Protein AF-A0A2V9JWG5-F1 (afdb_monomer_lite)

pLDDT: mean 76.78, std 10.22, range [45.59, 89.62]

Sequence (150 aa):
MLGDRVVLRVSYHISEPRFTSDLRERFDADADGALSAAERAALQDYVRMLALEDLRLLLDGNEQRPEVELEATGGLERALPSAYPLDFAWKLEFRLPPSGAGTRVLELEDREARWNSPFRCRVVIGSAGEARFFDFPAGRGSFRIRLPHG

Structure (mmCIF, N/CA/C/O backbone):
data_AF-A0A2V9JWG5-F1
#
_entry.id   AF-A0A2V9JWG5-F1
#
loop_
_atom_site.group_PDB
_atom_site.id
_atom_site.type_symbol
_atom_site.label_atom_id
_atom_site.label_alt_id
_atom_site.label_comp_id
_atom_site.label_asym_id
_atom_site.label_entity_id
_atom_site.label_seq_id
_atom_site.pdbx_PDB_ins_code
_atom_site.Cartn_x
_atom_site.Cartn_y
_atom_site.Cartn_z
_atom_site.occupancy
_atom_site.B_iso_or_equiv
_atom_site.auth_seq_id
_atom_site.auth_comp_id
_atom_site.auth_asym_id
_atom_site.auth_atom_id
_atom_site.pdbx_PDB_model_num
ATOM 1 N N . MET A 1 1 ? -21.805 -7.143 14.099 1.00 45.59 1 MET A N 1
ATOM 2 C CA . MET A 1 1 ? -20.558 -7.392 14.847 1.00 45.59 1 MET A CA 1
ATOM 3 C C . MET A 1 1 ? -19.442 -6.717 14.080 1.00 45.59 1 MET A C 1
ATOM 5 O O . MET A 1 1 ? -19.260 -7.060 12.916 1.00 45.59 1 MET A O 1
ATOM 9 N N . LEU A 1 2 ? -18.770 -5.714 14.655 1.00 52.97 2 LEU A N 1
ATOM 10 C CA . LEU A 1 2 ? -17.501 -5.279 14.073 1.00 52.97 2 LEU A CA 1
ATOM 11 C C . LEU A 1 2 ? -16.567 -6.489 14.096 1.00 52.97 2 LEU A C 1
ATOM 13 O O . LEU A 1 2 ? -16.467 -7.156 15.124 1.00 52.97 2 LEU A O 1
ATOM 17 N N . GLY A 1 3 ? -15.949 -6.803 12.959 1.00 62.34 3 GLY A N 1
ATOM 18 C CA . GLY A 1 3 ? -14.918 -7.835 12.931 1.00 62.34 3 GLY A CA 1
ATOM 19 C C . GLY A 1 3 ? -13.820 -7.468 13.925 1.00 62.34 3 GLY A C 1
ATOM 20 O O . GLY A 1 3 ? -13.483 -6.294 14.073 1.00 62.34 3 GLY A O 1
ATOM 21 N N . ASP A 1 4 ? -13.247 -8.464 14.586 1.00 79.38 4 ASP A N 1
ATOM 22 C CA . ASP A 1 4 ? -12.122 -8.354 15.521 1.00 79.38 4 ASP A CA 1
ATOM 23 C C . ASP A 1 4 ? -10.811 -7.933 14.831 1.00 79.38 4 ASP A C 1
ATOM 25 O O . ASP A 1 4 ? -9.725 -8.149 15.362 1.00 79.38 4 ASP A O 1
ATOM 29 N N . ARG A 1 5 ? -10.892 -7.356 13.626 1.00 82.00 5 ARG A N 1
ATOM 30 C CA . ARG A 1 5 ? -9.769 -7.032 12.751 1.00 82.00 5 ARG A CA 1
ATOM 31 C C . ARG A 1 5 ? -9.997 -5.728 12.007 1.00 82.00 5 ARG A C 1
ATOM 33 O O . ARG A 1 5 ? -11.120 -5.388 11.623 1.00 82.00 5 ARG A O 1
ATOM 40 N N . VAL A 1 6 ? -8.899 -5.040 11.738 1.00 84.12 6 VAL A N 1
ATOM 41 C CA . VAL A 1 6 ? -8.841 -3.918 10.801 1.00 84.12 6 VAL A CA 1
ATOM 42 C C . VAL A 1 6 ? -8.056 -4.366 9.581 1.00 84.12 6 VAL A C 1
ATOM 44 O O . VAL A 1 6 ? -7.009 -4.996 9.720 1.00 84.12 6 VAL A O 1
ATOM 47 N N . VAL A 1 7 ? -8.557 -4.014 8.397 1.00 87.00 7 VAL A N 1
ATOM 48 C CA . VAL A 1 7 ? -7.881 -4.251 7.123 1.00 87.00 7 VAL A CA 1
ATOM 49 C C . VAL A 1 7 ? -7.674 -2.911 6.425 1.00 87.00 7 VAL A C 1
ATOM 51 O O . VAL A 1 7 ? -8.629 -2.242 6.023 1.00 87.00 7 VAL A O 1
ATOM 54 N N . LEU A 1 8 ? -6.420 -2.513 6.253 1.00 85.31 8 LEU A N 1
ATOM 55 C CA . LEU A 1 8 ? -6.047 -1.372 5.428 1.00 85.31 8 LEU A CA 1
ATOM 56 C C . LEU A 1 8 ? -5.552 -1.885 4.082 1.00 85.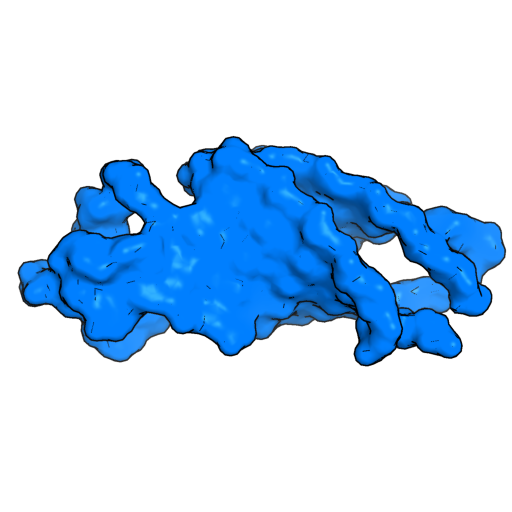31 8 LEU A C 1
ATOM 58 O O . LEU A 1 8 ? -4.792 -2.844 4.016 1.00 85.31 8 LEU A O 1
ATOM 62 N N . ARG A 1 9 ? -5.981 -1.234 3.007 1.00 87.19 9 ARG A N 1
ATOM 63 C CA . ARG A 1 9 ? -5.441 -1.427 1.666 1.00 87.19 9 ARG A CA 1
ATOM 64 C C . ARG A 1 9 ? -4.742 -0.155 1.247 1.00 87.19 9 ARG A C 1
ATOM 66 O O . ARG A 1 9 ? -5.394 0.875 1.089 1.00 87.19 9 ARG A O 1
ATOM 73 N N . VAL A 1 10 ? -3.431 -0.218 1.098 1.00 82.94 10 VAL A N 1
ATOM 74 C CA . VAL A 1 10 ? -2.611 0.923 0.704 1.00 82.94 10 VAL A CA 1
ATOM 75 C C . VAL A 1 10 ? -2.198 0.733 -0.744 1.00 82.94 10 VAL A C 1
ATOM 77 O O . VAL A 1 10 ? -1.562 -0.260 -1.086 1.00 82.94 10 VAL A O 1
ATOM 80 N N . SER A 1 11 ? -2.583 1.676 -1.595 1.00 83.00 11 SER A N 1
ATOM 81 C CA . SER A 1 11 ? -2.236 1.692 -3.010 1.00 83.00 11 SER A CA 1
ATOM 82 C C . SER A 1 11 ? -1.256 2.824 -3.282 1.00 83.00 11 SER A C 1
ATOM 84 O O . SER A 1 11 ? -1.580 3.994 -3.064 1.00 83.00 11 SER A O 1
ATOM 86 N N . TYR A 1 12 ? -0.075 2.474 -3.774 1.00 77.94 12 TYR A N 1
ATOM 87 C CA . TYR A 1 12 ? 0.940 3.409 -4.242 1.00 77.94 12 TYR A CA 1
ATOM 88 C C . TYR A 1 12 ? 0.882 3.503 -5.757 1.00 77.94 12 TYR A C 1
ATOM 90 O O . TYR A 1 12 ? 0.825 2.477 -6.432 1.00 77.94 12 TYR A O 1
ATOM 98 N N . HIS A 1 13 ? 0.935 4.732 -6.263 1.00 78.56 13 HIS A N 1
ATOM 99 C CA . HIS A 1 13 ? 1.023 5.022 -7.686 1.00 78.56 13 HIS A CA 1
ATOM 100 C C . HIS A 1 13 ? 2.314 5.801 -7.941 1.00 78.56 13 HIS A C 1
ATOM 102 O O . HIS A 1 13 ? 2.425 6.987 -7.613 1.00 78.56 13 HIS A O 1
ATOM 108 N N . ILE A 1 14 ? 3.303 5.133 -8.527 1.00 74.38 14 ILE A N 1
ATOM 109 C CA . ILE A 1 14 ? 4.632 5.696 -8.772 1.00 74.38 14 ILE A CA 1
ATOM 110 C C . ILE A 1 14 ? 4.693 6.206 -10.214 1.00 74.38 14 ILE A C 1
ATOM 112 O O . ILE A 1 14 ? 4.601 5.420 -11.157 1.00 74.38 14 ILE A O 1
ATOM 116 N N . SER A 1 15 ? 4.873 7.515 -10.393 1.00 71.56 15 SER A N 1
ATOM 117 C CA . SER A 1 15 ? 4.991 8.175 -11.704 1.00 71.56 15 SER A CA 1
ATOM 118 C C . SER A 1 15 ? 6.359 8.842 -11.917 1.00 71.56 15 SER A C 1
ATOM 120 O O . SER A 1 15 ? 7.088 9.116 -10.965 1.00 71.56 15 SER A O 1
ATOM 122 N N . GLU A 1 16 ? 6.693 9.154 -13.172 1.00 65.56 16 GLU A N 1
ATOM 123 C CA . GLU A 1 16 ? 7.905 9.895 -13.566 1.00 65.56 16 GLU A CA 1
ATOM 124 C C . GLU A 1 16 ? 7.966 11.360 -13.062 1.00 65.56 16 GLU A C 1
ATOM 126 O O . GLU A 1 16 ? 6.913 11.936 -12.763 1.00 65.56 16 GLU A O 1
ATOM 131 N N . PRO A 1 17 ? 9.173 11.991 -12.976 1.00 51.78 17 PRO A N 1
ATOM 132 C CA . PRO A 1 17 ? 10.470 11.539 -13.519 1.00 51.78 17 PRO A CA 1
ATOM 133 C C . PRO A 1 17 ? 11.516 11.121 -12.473 1.00 51.78 17 PRO A C 1
ATOM 135 O O . PRO A 1 17 ? 12.672 10.906 -12.810 1.00 51.78 17 PRO A O 1
ATOM 138 N N . ARG A 1 18 ? 11.173 11.031 -11.186 1.00 53.78 18 ARG A N 1
ATOM 139 C CA . ARG A 1 18 ? 12.205 10.874 -10.138 1.00 53.78 18 ARG A CA 1
ATOM 140 C C . ARG A 1 18 ? 12.769 9.461 -9.991 1.00 53.78 18 ARG A C 1
ATOM 142 O O . ARG A 1 18 ? 13.722 9.283 -9.246 1.00 53.78 18 ARG A O 1
ATOM 149 N N . PHE A 1 19 ? 12.184 8.484 -10.678 1.00 55.50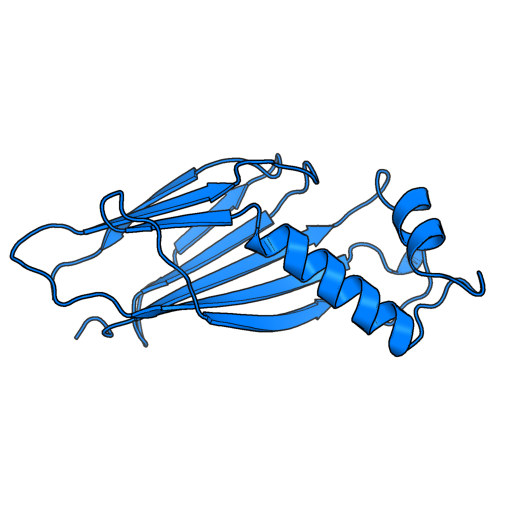 19 PHE A N 1
ATOM 150 C CA . PHE A 1 19 ? 12.552 7.077 -10.549 1.00 55.50 19 PHE A CA 1
ATOM 151 C C . PHE A 1 19 ? 13.129 6.471 -11.828 1.00 55.50 19 PHE A C 1
ATOM 153 O O . PHE A 1 19 ? 13.655 5.377 -11.752 1.00 55.50 19 PHE A O 1
ATOM 160 N N . THR A 1 20 ? 13.068 7.109 -12.996 1.00 54.44 20 THR A N 1
ATOM 161 C CA . THR A 1 20 ? 13.470 6.434 -14.243 1.00 54.44 20 THR A CA 1
ATOM 162 C C . THR A 1 20 ? 14.957 6.082 -14.280 1.00 54.44 20 THR A C 1
ATOM 164 O O . THR A 1 20 ? 15.300 4.992 -14.728 1.00 54.44 20 THR A O 1
ATOM 167 N N . SER A 1 21 ? 15.832 6.967 -13.784 1.00 58.19 21 SER A N 1
ATOM 168 C CA . SER A 1 21 ? 17.260 6.659 -13.620 1.00 58.19 21 SER A CA 1
ATOM 169 C C . SER A 1 21 ? 17.467 5.656 -12.489 1.00 58.19 21 SER A C 1
ATOM 171 O O . SER A 1 21 ? 18.000 4.582 -12.723 1.00 58.19 21 SER A O 1
ATOM 173 N N . ASP A 1 22 ? 16.949 5.945 -11.293 1.00 66.38 22 ASP A N 1
ATOM 174 C CA . ASP A 1 22 ? 17.194 5.133 -10.100 1.00 66.38 22 ASP A CA 1
ATOM 175 C C . ASP A 1 22 ? 16.622 3.713 -10.197 1.00 66.38 22 ASP A C 1
ATOM 177 O O . ASP A 1 22 ? 17.259 2.775 -9.741 1.00 66.38 22 ASP A O 1
ATOM 181 N N . LEU A 1 23 ? 15.429 3.515 -10.762 1.00 68.50 23 LEU A N 1
ATOM 182 C CA . LEU A 1 23 ? 14.801 2.192 -10.863 1.00 68.50 23 LEU A CA 1
ATOM 183 C C . LEU A 1 23 ? 15.520 1.337 -11.902 1.00 68.50 23 LEU A C 1
ATOM 185 O O . LEU A 1 23 ? 15.804 0.173 -11.638 1.00 68.50 23 LEU A O 1
ATOM 189 N N . ARG A 1 24 ? 15.844 1.930 -13.056 1.00 71.38 24 ARG A N 1
ATOM 190 C CA . ARG A 1 24 ? 16.581 1.237 -14.110 1.00 71.38 24 ARG A CA 1
ATOM 191 C C . ARG A 1 24 ? 17.993 0.888 -13.637 1.00 71.38 24 ARG A C 1
ATOM 193 O O . ARG A 1 24 ? 18.372 -0.270 -13.683 1.00 71.38 24 ARG A O 1
ATOM 200 N N . GLU A 1 25 ? 18.723 1.846 -13.070 1.00 73.62 25 GLU A N 1
ATOM 201 C CA . GLU A 1 25 ? 20.072 1.617 -12.531 1.00 73.62 25 GLU A CA 1
ATOM 202 C C . GLU A 1 25 ? 20.103 0.597 -11.382 1.00 73.62 25 GLU A C 1
ATOM 204 O O . GLU A 1 25 ? 21.100 -0.103 -11.215 1.00 73.62 25 GLU A O 1
ATOM 209 N N . ARG A 1 26 ? 19.036 0.503 -10.575 1.00 72.75 26 ARG A N 1
ATOM 210 C CA . ARG A 1 26 ? 18.982 -0.421 -9.429 1.00 72.75 26 ARG A CA 1
ATOM 211 C C . ARG A 1 26 ? 18.469 -1.814 -9.777 1.00 72.75 26 ARG A C 1
ATOM 213 O O . ARG A 1 26 ? 18.841 -2.751 -9.073 1.00 72.75 26 ARG A O 1
ATOM 220 N N . PHE A 1 27 ? 17.591 -1.944 -10.772 1.00 79.38 27 PHE A N 1
ATOM 221 C CA . PHE A 1 27 ? 16.834 -3.179 -10.992 1.00 79.38 27 PHE A CA 1
ATOM 222 C C . PHE A 1 27 ? 16.845 -3.716 -12.425 1.00 79.38 27 PHE A C 1
ATOM 224 O O . PHE A 1 27 ? 16.548 -4.887 -12.560 1.00 79.38 27 PHE A O 1
ATOM 231 N N . ASP A 1 28 ? 17.168 -2.937 -13.461 1.00 80.12 28 ASP A N 1
ATOM 232 C CA . ASP A 1 28 ? 17.347 -3.423 -14.848 1.00 80.12 28 ASP A CA 1
ATOM 233 C C . ASP A 1 28 ? 18.838 -3.743 -15.045 1.00 80.12 28 ASP A C 1
ATOM 235 O O . ASP A 1 28 ? 19.612 -2.940 -15.573 1.00 80.12 28 ASP A O 1
ATOM 239 N N . ALA A 1 29 ? 19.276 -4.866 -14.471 1.00 81.25 29 ALA A N 1
ATOM 240 C CA . ALA A 1 29 ? 20.690 -5.180 -14.272 1.00 81.25 29 ALA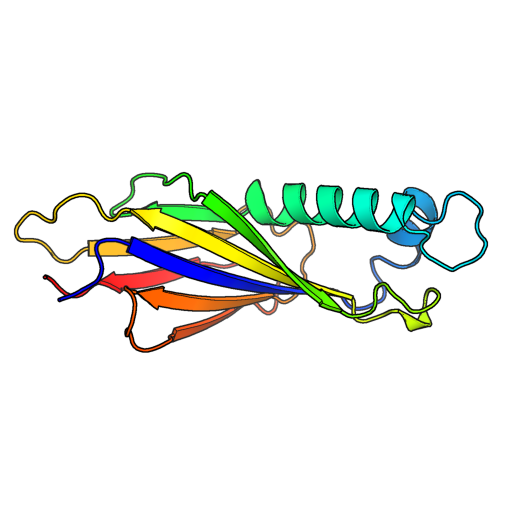 A CA 1
ATOM 241 C C . ALA A 1 29 ? 21.407 -5.530 -15.582 1.00 81.25 29 ALA A C 1
ATOM 243 O O . ALA A 1 29 ? 22.610 -5.282 -15.710 1.00 81.25 29 ALA A O 1
ATOM 244 N N . ASP A 1 30 ? 20.685 -6.106 -16.543 1.00 83.44 30 ASP A N 1
ATOM 245 C CA . ASP A 1 30 ? 21.198 -6.396 -17.883 1.00 83.44 30 ASP A CA 1
ATOM 246 C C . ASP A 1 30 ? 20.947 -5.259 -18.892 1.00 83.44 30 ASP A C 1
ATOM 248 O O . ASP A 1 30 ? 21.450 -5.310 -20.019 1.00 83.44 30 ASP A O 1
ATOM 252 N N . ALA A 1 31 ? 20.279 -4.188 -18.447 1.00 83.31 31 ALA A N 1
ATOM 253 C CA . ALA A 1 31 ? 19.958 -2.984 -19.201 1.00 83.31 31 ALA A CA 1
ATOM 254 C C . ALA A 1 31 ? 19.103 -3.236 -20.456 1.00 83.31 31 ALA A C 1
ATOM 256 O O . ALA A 1 31 ? 19.078 -2.380 -21.358 1.00 83.31 31 ALA A O 1
ATOM 257 N N . ASP A 1 32 ? 18.399 -4.371 -20.524 1.00 84.31 32 ASP A N 1
ATOM 258 C CA . ASP A 1 32 ? 17.535 -4.733 -21.647 1.00 84.31 32 ASP A CA 1
ATOM 259 C C . ASP A 1 32 ? 16.224 -3.920 -21.668 1.00 84.31 32 ASP A C 1
ATOM 261 O O . ASP A 1 32 ? 15.536 -3.841 -22.694 1.00 84.31 32 ASP A O 1
ATOM 265 N N . GLY A 1 33 ? 15.941 -3.213 -20.567 1.00 78.31 33 GLY A N 1
ATOM 266 C CA . GLY A 1 33 ? 14.792 -2.334 -20.402 1.00 78.31 33 GLY A CA 1
ATOM 267 C C . GLY A 1 33 ? 13.520 -3.061 -19.975 1.00 78.31 33 GLY A C 1
ATOM 268 O O . GLY A 1 33 ? 12.508 -2.401 -19.739 1.00 78.31 33 GLY A O 1
ATOM 269 N N . ALA A 1 34 ? 13.530 -4.383 -19.856 1.00 83.06 34 ALA A N 1
ATOM 270 C CA . ALA A 1 34 ? 12.476 -5.189 -19.271 1.00 83.06 34 ALA A CA 1
ATOM 271 C C . ALA A 1 34 ? 12.861 -5.590 -17.840 1.00 83.06 34 ALA A C 1
ATOM 273 O O . ALA A 1 34 ? 14.019 -5.739 -17.495 1.00 83.06 34 ALA A O 1
ATOM 274 N N . LEU A 1 35 ? 11.864 -5.770 -16.973 1.00 81.06 35 LEU A N 1
ATOM 275 C CA . LEU A 1 35 ? 12.109 -6.378 -15.668 1.00 81.06 35 LEU A CA 1
ATOM 276 C C . LEU A 1 35 ? 11.847 -7.874 -15.797 1.00 81.06 35 LEU A C 1
ATOM 278 O O . LEU A 1 35 ? 10.696 -8.287 -15.979 1.00 81.06 35 LEU A O 1
ATOM 282 N N . SER A 1 36 ? 12.892 -8.684 -15.695 1.00 85.44 36 SER A N 1
ATOM 283 C CA . SER A 1 36 ? 12.795 -10.135 -15.563 1.00 85.44 36 SER A CA 1
ATOM 284 C C . SER A 1 36 ? 12.080 -10.530 -14.263 1.00 85.44 36 SER A C 1
ATOM 286 O O . SER A 1 36 ? 11.859 -9.720 -13.360 1.00 85.44 36 SER A O 1
ATOM 288 N N . ALA A 1 37 ? 11.718 -11.807 -14.115 1.00 86.25 37 ALA A N 1
ATOM 289 C CA . ALA A 1 37 ? 11.047 -12.285 -12.901 1.00 86.25 37 ALA A CA 1
ATOM 290 C C . ALA A 1 37 ? 11.867 -12.023 -11.618 1.00 86.25 37 ALA A C 1
ATOM 292 O O . ALA A 1 37 ? 11.293 -11.705 -10.576 1.00 86.25 37 ALA A O 1
ATOM 293 N N . ALA A 1 38 ? 13.198 -12.122 -11.702 1.00 86.69 38 ALA A N 1
ATOM 294 C CA . ALA A 1 38 ? 14.095 -11.860 -10.580 1.00 86.69 38 ALA A CA 1
ATOM 295 C C . ALA A 1 38 ? 14.144 -10.365 -10.224 1.00 86.69 38 ALA A C 1
ATOM 297 O O . ALA A 1 38 ? 14.078 -10.001 -9.051 1.00 86.69 38 ALA A O 1
ATOM 298 N N . GLU A 1 39 ? 14.185 -9.494 -11.228 1.00 87.25 39 GLU A N 1
ATOM 299 C CA . GLU A 1 39 ? 14.236 -8.040 -11.044 1.00 87.25 39 GLU A CA 1
ATOM 300 C C . GLU A 1 39 ? 12.906 -7.485 -10.532 1.00 87.25 39 GLU A C 1
ATOM 302 O O . GLU A 1 39 ? 12.879 -6.615 -9.662 1.00 87.25 39 GLU A O 1
ATOM 307 N N . ARG A 1 40 ? 11.782 -8.061 -10.979 1.00 85.44 40 ARG A N 1
ATOM 308 C CA . ARG A 1 40 ? 10.453 -7.764 -10.426 1.00 85.44 40 ARG A CA 1
ATOM 309 C C . ARG A 1 40 ? 10.351 -8.143 -8.958 1.00 85.44 40 ARG A C 1
ATOM 311 O O . ARG A 1 40 ? 9.787 -7.369 -8.191 1.00 85.44 40 ARG A O 1
ATOM 318 N N . ALA A 1 41 ? 10.878 -9.302 -8.564 1.00 85.44 41 ALA A N 1
ATOM 319 C CA . ALA A 1 41 ? 10.888 -9.720 -7.165 1.00 85.44 41 ALA A CA 1
ATOM 320 C C . ALA A 1 41 ? 11.736 -8.765 -6.307 1.00 85.44 41 ALA A C 1
ATOM 322 O O . ALA A 1 41 ? 11.263 -8.292 -5.277 1.00 85.44 41 ALA A O 1
ATOM 323 N N . ALA A 1 42 ? 12.932 -8.393 -6.777 1.00 84.75 42 ALA A N 1
ATOM 324 C CA . ALA A 1 42 ? 13.791 -7.426 -6.091 1.00 84.75 42 ALA A CA 1
ATOM 325 C C . ALA A 1 42 ? 13.122 -6.048 -5.945 1.00 84.75 42 ALA A C 1
ATOM 327 O O . ALA A 1 42 ? 13.174 -5.436 -4.877 1.00 84.75 42 ALA A O 1
ATOM 328 N N . LEU A 1 43 ? 12.439 -5.578 -6.992 1.00 82.75 43 LEU A N 1
ATOM 329 C CA . LEU A 1 43 ? 11.666 -4.343 -6.942 1.00 82.75 43 LEU A CA 1
ATOM 330 C C . LEU A 1 43 ? 10.488 -4.451 -5.968 1.00 82.75 43 LEU A C 1
ATOM 332 O O . LEU A 1 43 ? 10.267 -3.531 -5.189 1.00 82.75 43 LEU A O 1
ATOM 336 N N . GLN A 1 44 ? 9.740 -5.556 -5.982 1.00 83.38 44 GLN A N 1
ATOM 337 C CA . GLN A 1 44 ? 8.633 -5.782 -5.048 1.00 83.38 44 GLN A CA 1
ATOM 338 C C . GLN A 1 44 ? 9.110 -5.778 -3.595 1.00 83.38 44 GLN A C 1
ATOM 340 O O . GLN A 1 44 ? 8.479 -5.121 -2.770 1.00 83.38 44 GLN A O 1
ATOM 345 N N . ASP A 1 45 ? 10.227 -6.438 -3.285 1.00 82.75 45 ASP A N 1
ATOM 346 C CA . ASP A 1 45 ? 10.821 -6.428 -1.944 1.00 82.75 45 ASP A CA 1
ATOM 347 C C . ASP A 1 45 ? 11.312 -5.031 -1.543 1.00 82.75 45 ASP A C 1
ATOM 349 O O . ASP A 1 45 ? 11.119 -4.604 -0.403 1.00 82.75 45 ASP A O 1
ATOM 353 N N . TYR A 1 46 ? 11.880 -4.275 -2.484 1.00 79.25 46 TYR A N 1
ATOM 354 C CA . TYR A 1 46 ? 12.266 -2.888 -2.247 1.00 79.25 46 TYR A CA 1
ATOM 355 C C . TYR A 1 46 ? 11.050 -2.000 -1.954 1.00 79.25 46 TYR A C 1
ATOM 357 O O . TYR A 1 46 ? 11.034 -1.291 -0.947 1.00 79.25 46 TYR A O 1
ATOM 365 N N . VAL A 1 47 ? 9.997 -2.079 -2.777 1.00 77.12 47 VAL A N 1
ATOM 366 C CA . VAL A 1 47 ? 8.741 -1.344 -2.552 1.00 77.12 47 VAL A CA 1
ATOM 367 C C . VAL A 1 47 ? 8.091 -1.770 -1.239 1.00 77.12 47 VAL A C 1
ATOM 369 O O . VAL A 1 47 ? 7.566 -0.923 -0.525 1.00 77.12 47 VAL A O 1
ATOM 372 N N . ARG A 1 48 ? 8.159 -3.057 -0.886 1.00 77.94 48 ARG A N 1
ATOM 373 C CA . ARG A 1 48 ? 7.669 -3.579 0.391 1.00 77.94 48 ARG A CA 1
ATOM 374 C C . ARG A 1 48 ? 8.374 -2.926 1.569 1.00 77.94 48 ARG A C 1
ATOM 376 O O . ARG A 1 48 ? 7.702 -2.462 2.482 1.00 77.94 48 ARG A O 1
ATOM 383 N N . MET A 1 49 ? 9.706 -2.908 1.558 1.00 74.25 49 MET A N 1
ATOM 384 C CA . MET A 1 49 ? 10.499 -2.294 2.623 1.00 74.25 49 MET A CA 1
ATOM 385 C C . MET A 1 49 ? 10.092 -0.828 2.812 1.00 74.25 49 MET A C 1
ATOM 387 O O . MET A 1 49 ? 9.786 -0.409 3.923 1.00 74.25 49 MET A O 1
ATOM 391 N N . LEU A 1 50 ? 9.944 -0.088 1.715 1.00 66.19 50 LEU A N 1
ATOM 392 C CA . LEU A 1 50 ? 9.590 1.334 1.753 1.00 66.19 50 LEU A CA 1
ATOM 393 C C . LEU A 1 50 ? 8.152 1.566 2.218 1.00 66.19 50 LEU A C 1
ATOM 395 O O . LEU A 1 50 ? 7.901 2.417 3.064 1.00 66.19 50 LEU A O 1
ATOM 399 N N . ALA A 1 51 ? 7.205 0.779 1.711 1.00 65.12 51 ALA A N 1
ATOM 400 C CA . ALA A 1 51 ? 5.800 0.888 2.083 1.00 65.12 51 ALA A CA 1
ATOM 401 C C . ALA A 1 51 ? 5.535 0.510 3.549 1.00 65.12 51 ALA A C 1
ATOM 403 O O . ALA A 1 51 ? 4.512 0.910 4.095 1.00 65.12 51 ALA A O 1
ATOM 404 N N . LEU A 1 52 ? 6.405 -0.278 4.190 1.00 67.75 52 LEU A N 1
ATOM 405 C CA . LEU A 1 52 ? 6.135 -0.849 5.513 1.00 67.75 52 LEU A CA 1
ATOM 406 C C . LEU A 1 52 ? 7.003 -0.313 6.637 1.00 67.75 52 LEU A C 1
ATOM 408 O O . LEU A 1 52 ? 6.545 -0.304 7.776 1.00 67.75 52 LEU A O 1
ATOM 412 N N . GLU A 1 53 ? 8.223 0.130 6.350 1.00 69.31 53 GLU A N 1
ATOM 413 C CA . GLU A 1 53 ? 9.059 0.763 7.371 1.00 69.31 53 GLU A CA 1
ATOM 414 C C . GLU A 1 53 ? 8.654 2.224 7.614 1.00 69.31 53 GLU A C 1
ATOM 416 O O . GLU A 1 53 ? 8.798 2.722 8.732 1.00 69.31 53 GLU A O 1
ATOM 421 N N . ASP A 1 54 ? 8.081 2.894 6.610 1.00 73.56 54 ASP A N 1
ATOM 422 C CA . ASP A 1 54 ? 7.727 4.316 6.705 1.00 73.56 54 ASP A CA 1
ATOM 423 C C . ASP A 1 54 ? 6.299 4.556 7.215 1.00 73.56 54 ASP A C 1
ATOM 425 O O . ASP A 1 54 ? 6.005 5.629 7.756 1.00 73.56 54 ASP A O 1
ATOM 429 N N . LEU A 1 55 ? 5.419 3.555 7.088 1.00 77.94 55 LEU A N 1
ATOM 430 C CA . LEU A 1 55 ? 4.049 3.614 7.587 1.00 77.94 55 LEU A CA 1
ATOM 431 C C . LEU A 1 55 ? 3.973 3.162 9.045 1.00 77.94 55 LEU A C 1
ATOM 433 O O . LEU A 1 55 ? 4.084 1.979 9.364 1.00 77.94 55 LEU A O 1
ATOM 437 N N . ARG A 1 56 ? 3.657 4.098 9.939 1.00 83.62 56 ARG A N 1
ATOM 438 C CA . ARG A 1 56 ? 3.287 3.784 11.320 1.00 83.62 56 ARG A CA 1
ATOM 439 C C . ARG A 1 56 ? 1.788 3.716 11.479 1.00 83.62 56 ARG A C 1
ATOM 441 O O . ARG A 1 56 ? 1.056 4.649 11.154 1.00 83.62 56 ARG A O 1
ATOM 448 N N . LEU A 1 57 ? 1.347 2.610 12.059 1.00 86.19 57 LEU A N 1
ATOM 449 C CA . LEU A 1 57 ? -0.038 2.374 12.416 1.00 86.19 57 LEU A CA 1
ATOM 450 C C . LEU A 1 57 ? -0.179 2.466 13.931 1.00 86.19 57 LEU A C 1
ATOM 452 O O . LEU A 1 57 ? 0.427 1.683 14.657 1.00 86.19 57 LEU A O 1
ATOM 456 N N . LEU A 1 58 ? -0.975 3.412 14.416 1.00 88.06 58 LEU A N 1
ATOM 457 C CA . LEU A 1 58 ? -1.223 3.614 15.840 1.00 88.06 58 LEU A CA 1
ATOM 458 C C . LEU A 1 58 ? -2.689 3.306 16.150 1.00 88.06 58 LEU A C 1
ATOM 460 O O . LEU A 1 58 ? -3.599 3.825 15.506 1.00 88.06 58 LEU A O 1
ATOM 464 N N . LEU A 1 59 ? -2.921 2.493 17.175 1.00 87.00 59 LEU A N 1
ATOM 465 C CA . LEU A 1 59 ? -4.236 2.246 17.753 1.00 87.00 59 LEU A CA 1
ATOM 466 C C . LEU A 1 59 ? -4.249 2.780 19.185 1.00 87.00 59 LEU A C 1
ATOM 468 O O . LEU A 1 59 ? -3.539 2.277 20.055 1.00 87.00 59 LEU A O 1
ATOM 472 N N . ASP A 1 60 ? -5.038 3.826 19.416 1.00 86.44 60 ASP A N 1
ATOM 473 C CA . ASP A 1 60 ? -5.083 4.579 20.678 1.00 86.44 60 ASP A CA 1
ATOM 474 C C . ASP A 1 60 ? -3.690 5.033 21.140 1.00 86.44 60 ASP A C 1
ATOM 476 O O . ASP A 1 60 ? -3.340 4.946 22.316 1.00 86.44 60 ASP A O 1
ATOM 480 N N . GLY A 1 61 ? -2.858 5.455 20.184 1.00 86.62 61 GLY A N 1
ATOM 481 C CA . GLY A 1 61 ? -1.470 5.853 20.426 1.00 86.62 61 GLY A CA 1
ATOM 482 C C . GLY A 1 61 ? -0.472 4.696 20.550 1.00 86.62 61 GLY A C 1
ATOM 483 O O . GLY A 1 61 ? 0.724 4.955 20.643 1.00 86.62 61 GLY A O 1
ATOM 484 N N . ASN A 1 62 ? -0.919 3.437 20.506 1.00 88.19 62 ASN A N 1
ATOM 485 C CA . ASN A 1 62 ? -0.036 2.271 20.557 1.00 88.19 62 ASN A CA 1
ATOM 486 C C . ASN A 1 62 ? 0.306 1.784 19.155 1.00 88.19 62 ASN A C 1
ATOM 488 O O . ASN A 1 62 ? -0.588 1.471 18.367 1.00 88.19 62 ASN A O 1
ATOM 492 N N . GLU A 1 63 ? 1.593 1.647 18.869 1.00 89.62 63 GLU A N 1
ATOM 493 C CA . GLU A 1 63 ? 2.064 1.149 17.581 1.00 89.62 63 GLU A CA 1
ATOM 494 C C . GLU A 1 63 ? 1.659 -0.308 17.350 1.00 89.62 63 GLU A C 1
ATOM 496 O O . GLU A 1 63 ? 1.827 -1.169 18.215 1.00 89.62 63 GLU A O 1
ATOM 501 N N . GLN A 1 64 ? 1.085 -0.563 16.178 1.00 88.69 64 GLN A N 1
ATOM 502 C CA . GLN A 1 64 ? 0.617 -1.866 15.735 1.00 88.69 64 GLN A CA 1
ATOM 503 C C . GLN A 1 64 ? 1.568 -2.426 14.683 1.00 88.69 64 GLN A C 1
ATOM 505 O O . GLN A 1 64 ? 2.101 -1.692 13.854 1.00 88.69 64 GLN A O 1
ATOM 510 N N . ARG A 1 65 ? 1.733 -3.750 14.688 1.00 88.25 65 ARG A N 1
ATOM 511 C CA . ARG A 1 65 ? 2.482 -4.484 13.665 1.00 88.25 65 ARG A CA 1
ATOM 512 C C . ARG A 1 65 ? 1.504 -5.320 12.845 1.00 88.25 65 ARG A C 1
ATOM 514 O O . ARG A 1 65 ? 1.126 -6.396 13.310 1.00 88.25 65 ARG A O 1
ATOM 521 N N . PRO A 1 66 ? 1.031 -4.818 11.695 1.00 88.94 66 PRO A N 1
ATOM 522 C CA . PRO A 1 66 ? 0.123 -5.578 10.856 1.00 88.94 66 PRO A CA 1
ATOM 523 C C . PRO A 1 66 ? 0.850 -6.720 10.143 1.00 88.94 66 PRO A C 1
ATOM 525 O O . PRO A 1 66 ? 2.028 -6.621 9.804 1.00 88.94 66 PRO A O 1
ATOM 528 N N . GLU A 1 67 ? 0.116 -7.794 9.877 1.00 89.12 67 GLU A N 1
ATOM 529 C CA . GLU A 1 67 ? 0.467 -8.740 8.826 1.00 89.12 67 GLU A CA 1
ATOM 530 C C . GLU A 1 67 ? 0.329 -8.032 7.478 1.00 89.12 67 GLU A C 1
ATOM 532 O O . GLU A 1 67 ? -0.619 -7.268 7.269 1.00 89.12 67 GLU A O 1
ATOM 537 N N . VAL A 1 68 ? 1.281 -8.266 6.574 1.00 87.19 68 VAL A N 1
ATOM 538 C CA . VAL A 1 68 ? 1.334 -7.571 5.286 1.00 87.19 68 VAL A CA 1
ATOM 539 C C . VAL A 1 68 ? 1.386 -8.549 4.133 1.00 87.19 68 VAL A C 1
ATOM 541 O O . VAL A 1 68 ? 2.222 -9.451 4.109 1.00 87.19 68 VAL A O 1
ATOM 544 N N . GLU A 1 69 ? 0.539 -8.291 3.146 1.00 89.12 69 GLU A N 1
ATOM 545 C CA . GLU A 1 69 ? 0.390 -9.068 1.926 1.00 89.12 69 GLU A CA 1
ATOM 546 C C . GLU A 1 69 ? 0.361 -8.134 0.704 1.00 89.12 69 GLU A C 1
ATOM 548 O O . GLU A 1 69 ? -0.286 -7.086 0.731 1.00 89.12 69 GLU A O 1
ATOM 553 N N . LEU A 1 70 ? 1.064 -8.499 -0.371 1.00 88.12 70 LEU A N 1
ATOM 554 C CA . LEU A 1 70 ? 0.950 -7.824 -1.666 1.00 88.12 70 LEU A CA 1
ATOM 555 C C . LEU A 1 70 ? -0.308 -8.346 -2.374 1.00 88.12 70 LEU A C 1
ATOM 557 O O . LEU A 1 70 ? -0.360 -9.519 -2.729 1.00 88.12 70 LEU A O 1
ATOM 561 N N . GLU A 1 71 ? -1.313 -7.495 -2.584 1.00 89.25 71 GLU A N 1
ATOM 562 C CA . GLU A 1 71 ? -2.560 -7.882 -3.263 1.00 89.25 71 GLU A CA 1
ATOM 563 C C . GLU A 1 71 ? -2.446 -7.764 -4.787 1.00 89.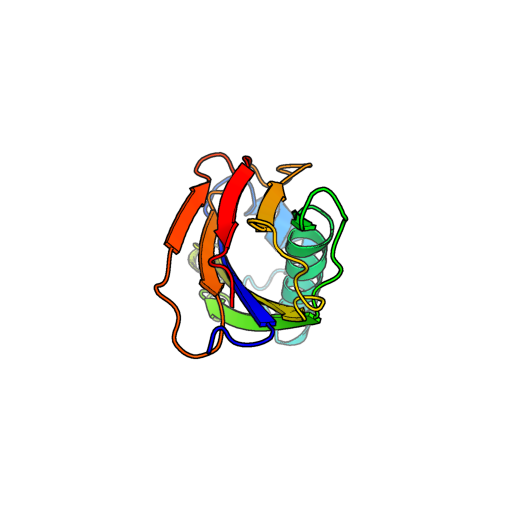25 71 GLU A C 1
ATOM 565 O O . GLU A 1 71 ? -2.979 -8.604 -5.510 1.00 89.25 71 GLU A O 1
ATOM 570 N N . ALA A 1 72 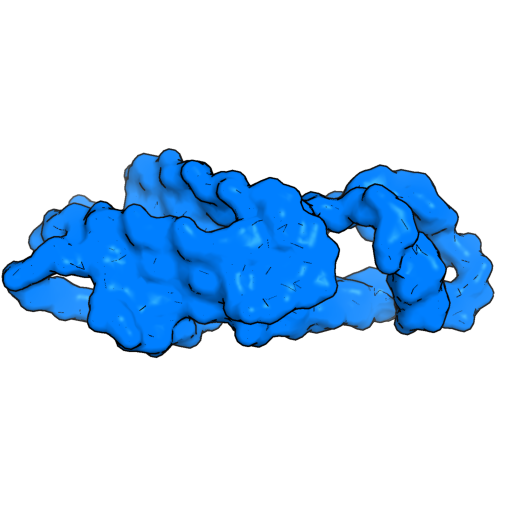? -1.790 -6.715 -5.293 1.00 88.31 72 ALA A N 1
ATOM 571 C CA . ALA A 1 72 ? -1.670 -6.492 -6.732 1.00 88.31 72 ALA A CA 1
ATOM 572 C C . ALA A 1 72 ? -0.468 -5.619 -7.098 1.00 88.31 72 ALA A C 1
ATOM 574 O O . ALA A 1 72 ? -0.045 -4.755 -6.327 1.00 88.31 72 ALA A O 1
ATOM 575 N N . THR A 1 73 ? 0.024 -5.811 -8.323 1.00 88.88 73 THR A N 1
ATOM 576 C CA . THR A 1 73 ? 0.979 -4.913 -8.980 1.00 88.88 73 THR A CA 1
ATOM 577 C C . THR A 1 73 ? 0.471 -4.513 -10.363 1.00 88.88 73 THR A C 1
ATOM 579 O O . THR A 1 73 ? -0.308 -5.242 -10.979 1.00 88.88 73 THR A O 1
ATOM 582 N N . GLY A 1 74 ? 0.896 -3.350 -10.849 1.00 87.69 74 GLY A N 1
ATOM 583 C CA . GLY A 1 74 ? 0.570 -2.831 -12.174 1.00 87.69 74 GLY A CA 1
ATOM 584 C C . GLY A 1 74 ? 1.807 -2.270 -12.867 1.00 87.69 74 GLY A C 1
ATOM 585 O O . GLY A 1 74 ? 2.700 -1.722 -12.226 1.00 87.69 74 GLY A O 1
ATOM 586 N N . GLY A 1 75 ? 1.881 -2.440 -14.186 1.00 84.19 75 GLY A N 1
ATOM 587 C CA . GLY A 1 75 ? 2.940 -1.866 -15.019 1.00 84.19 75 GLY A CA 1
ATOM 588 C C . GLY A 1 75 ? 4.233 -2.682 -15.130 1.00 84.19 75 GLY A C 1
ATOM 589 O O . GLY A 1 75 ? 4.900 -2.548 -16.151 1.00 84.19 75 GLY A O 1
ATOM 590 N N . LEU A 1 76 ? 4.530 -3.580 -14.179 1.00 81.94 76 LEU A N 1
ATOM 591 C CA . LEU A 1 76 ? 5.775 -4.379 -14.117 1.00 81.94 76 LEU A CA 1
ATOM 592 C C . LEU A 1 76 ? 6.063 -5.258 -15.345 1.00 81.94 76 LEU A C 1
ATOM 594 O O . LEU A 1 76 ? 7.207 -5.632 -15.585 1.00 81.94 76 LEU A O 1
ATOM 598 N N . GLU A 1 77 ? 5.031 -5.607 -16.111 1.00 81.44 77 GLU A N 1
ATOM 599 C CA . GLU A 1 77 ? 5.150 -6.446 -17.311 1.00 81.44 77 GLU A CA 1
ATOM 600 C C . GLU A 1 77 ? 5.660 -5.692 -18.547 1.00 81.44 77 GLU A C 1
ATOM 602 O O . GLU A 1 77 ? 5.985 -6.303 -19.563 1.00 81.44 77 GLU A O 1
ATOM 607 N N . ARG A 1 78 ? 5.686 -4.359 -18.497 1.00 82.50 78 ARG A N 1
ATOM 608 C CA . ARG A 1 78 ? 6.061 -3.504 -19.626 1.00 82.50 78 ARG A CA 1
ATOM 609 C C . ARG A 1 78 ? 7.536 -3.120 -19.533 1.00 82.50 78 ARG A C 1
ATOM 611 O O . ARG A 1 78 ? 8.090 -3.024 -18.443 1.00 82.50 78 ARG A O 1
ATOM 618 N N . ALA A 1 79 ? 8.142 -2.823 -20.678 1.00 78.44 79 ALA A N 1
ATOM 619 C CA . ALA A 1 79 ? 9.488 -2.263 -20.718 1.00 78.44 79 ALA A CA 1
ATOM 620 C C . ALA A 1 79 ? 9.513 -0.838 -20.142 1.00 78.44 79 ALA A C 1
ATOM 622 O O . ALA A 1 79 ? 8.616 -0.030 -20.405 1.00 78.44 79 ALA A O 1
ATOM 623 N N . LEU A 1 80 ? 10.554 -0.509 -19.386 1.00 72.50 80 LEU A N 1
ATOM 624 C CA . LEU A 1 80 ? 10.861 0.846 -18.952 1.00 72.50 80 LEU A CA 1
ATOM 625 C C . LEU A 1 80 ? 11.294 1.704 -20.158 1.00 72.50 80 LEU A C 1
ATOM 627 O O . LEU A 1 80 ? 11.977 1.214 -21.057 1.00 72.50 80 LEU A O 1
ATOM 631 N N . PRO A 1 81 ? 10.908 2.993 -20.213 1.00 71.25 81 PRO A N 1
ATOM 632 C CA . PRO A 1 81 ? 10.074 3.728 -19.253 1.00 71.25 81 PRO A CA 1
ATOM 633 C C . PRO A 1 81 ? 8.555 3.530 -19.442 1.00 71.25 81 PRO A C 1
ATOM 635 O O . PRO A 1 81 ? 7.755 4.001 -18.643 1.00 71.25 81 PRO A O 1
ATOM 638 N N . SER A 1 82 ? 8.108 2.803 -20.468 1.00 72.94 82 SER A N 1
ATOM 639 C CA . SER A 1 82 ? 6.669 2.610 -20.750 1.00 72.94 82 SER A CA 1
ATOM 640 C C . SER A 1 82 ? 5.911 1.844 -19.652 1.00 72.94 82 SER A C 1
ATOM 642 O O . SER A 1 82 ? 4.680 1.774 -19.675 1.00 72.94 82 SER A O 1
ATOM 644 N N . ALA A 1 83 ? 6.635 1.265 -18.693 1.00 71.56 83 ALA A N 1
ATOM 645 C CA . ALA A 1 83 ? 6.095 0.627 -17.506 1.00 71.56 83 ALA A CA 1
ATOM 646 C C . ALA A 1 83 ? 5.388 1.581 -16.550 1.00 71.56 83 ALA A C 1
ATOM 648 O O . ALA A 1 83 ? 4.534 1.114 -15.798 1.00 71.56 83 ALA A O 1
ATOM 649 N N . TYR A 1 84 ? 5.667 2.884 -16.609 1.00 72.94 84 TYR A N 1
ATOM 650 C CA . TYR A 1 84 ? 5.010 3.851 -15.739 1.00 72.94 84 TYR A CA 1
ATOM 651 C C . TYR A 1 84 ? 3.523 4.076 -16.101 1.00 72.94 84 TYR A C 1
ATOM 653 O O . TYR A 1 84 ? 3.121 3.961 -17.264 1.00 72.94 84 TYR A O 1
ATOM 661 N N . PRO A 1 85 ? 2.682 4.414 -15.108 1.00 79.12 85 PRO A N 1
ATOM 662 C CA . PRO A 1 85 ? 2.978 4.346 -13.677 1.00 79.12 85 PRO A CA 1
ATOM 663 C C . PRO A 1 85 ? 3.120 2.894 -13.200 1.00 79.12 85 PRO A C 1
ATOM 665 O O . PRO A 1 85 ? 2.537 1.980 -13.787 1.00 79.12 85 PRO A O 1
ATOM 668 N N . LEU A 1 86 ? 3.919 2.701 -12.153 1.00 80.31 86 LEU A N 1
ATOM 669 C CA . LEU A 1 86 ? 3.979 1.431 -11.438 1.00 80.31 86 LEU A CA 1
ATOM 670 C C . LEU A 1 86 ? 3.013 1.491 -10.262 1.00 80.31 86 LEU A C 1
ATOM 672 O O . LEU A 1 86 ? 3.107 2.393 -9.425 1.00 80.31 86 LEU A O 1
ATOM 676 N N . ASP A 1 87 ? 2.117 0.516 -10.196 1.00 85.31 87 ASP A N 1
ATOM 677 C CA . ASP A 1 87 ? 1.111 0.429 -9.146 1.00 85.31 87 ASP A CA 1
ATOM 678 C C . ASP A 1 87 ? 1.439 -0.718 -8.197 1.00 85.31 87 ASP A C 1
ATOM 680 O O . ASP A 1 87 ? 1.782 -1.820 -8.631 1.00 85.31 87 ASP A O 1
ATOM 684 N N . PHE A 1 88 ? 1.289 -0.475 -6.899 1.00 85.81 88 PHE A N 1
ATOM 685 C CA . PHE A 1 88 ? 1.429 -1.497 -5.864 1.00 85.81 88 PHE A CA 1
ATOM 686 C C . PHE A 1 88 ? 0.279 -1.377 -4.874 1.00 85.81 88 PHE A C 1
ATOM 688 O O . PHE A 1 88 ? 0.048 -0.303 -4.321 1.00 85.81 88 PHE A O 1
ATOM 695 N N . ALA A 1 89 ? -0.432 -2.475 -4.630 1.00 87.38 89 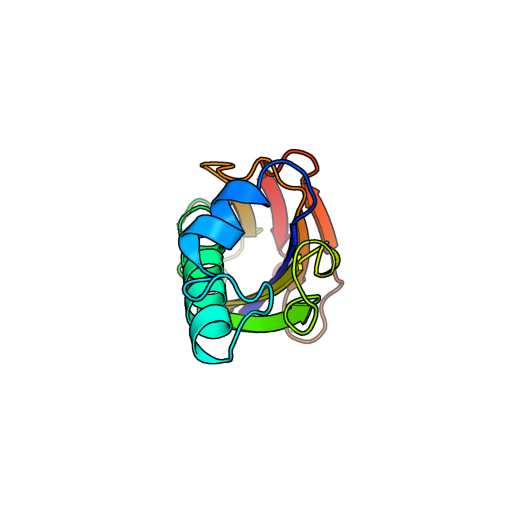ALA A N 1
ATOM 696 C CA . ALA A 1 89 ? -1.503 -2.548 -3.647 1.00 87.38 89 ALA A CA 1
ATOM 697 C C . ALA A 1 89 ? -1.134 -3.537 -2.541 1.00 87.38 89 ALA A C 1
ATOM 699 O O . ALA A 1 89 ? -0.942 -4.723 -2.799 1.00 87.38 89 ALA A O 1
ATOM 700 N N . TRP A 1 90 ? -1.075 -3.043 -1.310 1.00 87.62 90 TRP A N 1
ATOM 701 C CA . TRP A 1 90 ? -0.722 -3.807 -0.119 1.00 87.62 90 TRP A CA 1
ATOM 702 C C . TRP A 1 90 ? -1.919 -3.914 0.812 1.00 87.62 90 TRP A C 1
ATOM 704 O O . TRP A 1 90 ? -2.601 -2.921 1.070 1.00 87.62 90 TRP A O 1
ATOM 714 N N . LYS A 1 91 ? -2.136 -5.097 1.373 1.00 89.12 91 LYS A N 1
ATOM 715 C CA . LYS A 1 91 ? -3.080 -5.344 2.457 1.00 89.12 91 LYS A CA 1
ATOM 716 C C . LYS A 1 91 ? -2.320 -5.421 3.774 1.00 89.12 91 LYS A C 1
ATOM 718 O O . LYS A 1 91 ? -1.396 -6.215 3.912 1.00 89.12 91 LYS A O 1
ATOM 723 N N . LEU A 1 92 ? -2.734 -4.600 4.732 1.00 88.25 92 LEU A N 1
ATOM 724 C CA . LEU A 1 92 ? -2.236 -4.563 6.101 1.00 88.25 92 LEU A CA 1
ATOM 725 C C . LEU A 1 92 ? -3.377 -4.996 7.025 1.00 88.25 92 LEU A C 1
ATOM 727 O O . LEU A 1 92 ? -4.433 -4.358 7.051 1.00 88.25 92 LEU A O 1
ATOM 731 N N . GLU A 1 93 ? -3.182 -6.068 7.783 1.00 89.50 93 GLU A N 1
ATOM 732 C CA . GLU A 1 93 ? -4.209 -6.652 8.648 1.00 89.50 93 GLU A CA 1
ATOM 733 C C . GLU A 1 93 ? -3.699 -6.826 10.081 1.00 89.50 93 GLU A C 1
ATOM 735 O O . GLU A 1 93 ? -2.605 -7.329 10.311 1.00 89.50 93 GLU A O 1
ATOM 740 N N . PHE A 1 94 ? -4.495 -6.424 11.071 1.00 87.62 94 PHE A N 1
ATOM 741 C CA . PHE A 1 94 ? -4.191 -6.688 12.478 1.00 87.62 94 PHE A CA 1
ATOM 742 C C . PHE A 1 94 ? -5.469 -6.881 13.288 1.00 87.62 94 PHE A C 1
ATOM 744 O O . PHE A 1 94 ? -6.548 -6.401 12.922 1.00 87.62 94 PHE A O 1
ATOM 751 N N . ARG A 1 95 ? -5.347 -7.594 14.412 1.00 85.00 95 ARG A N 1
ATOM 752 C CA . ARG A 1 95 ? -6.471 -7.811 15.323 1.00 85.00 95 ARG A CA 1
ATOM 753 C C . ARG A 1 95 ? -6.709 -6.594 16.201 1.00 85.00 95 ARG A C 1
ATOM 755 O O . ARG A 1 95 ? -5.780 -6.037 16.780 1.00 85.00 95 ARG A O 1
ATOM 762 N N . LEU A 1 96 ? -7.976 -6.235 16.357 1.00 80.19 96 LEU A N 1
ATOM 763 C CA . LEU A 1 96 ? -8.407 -5.299 17.377 1.00 80.19 96 LEU A CA 1
ATOM 764 C C . LEU A 1 96 ? -8.355 -6.004 18.735 1.00 80.19 96 LEU A C 1
ATOM 766 O O . LEU A 1 96 ? -9.024 -7.024 18.914 1.00 80.19 96 LEU A O 1
ATOM 770 N N . PRO A 1 97 ? -7.601 -5.482 19.716 1.00 76.81 97 PRO A N 1
ATOM 771 C CA . PRO A 1 97 ? -7.694 -5.998 21.069 1.00 76.81 97 PRO A CA 1
ATOM 772 C C . PRO A 1 97 ? -9.104 -5.710 21.608 1.00 76.81 97 PRO A C 1
ATOM 774 O O . PRO A 1 97 ? -9.688 -4.681 21.234 1.00 76.81 97 PRO A O 1
ATOM 777 N N . PRO A 1 98 ? -9.650 -6.581 22.478 1.00 74.19 98 PRO A N 1
ATOM 778 C CA . PRO A 1 98 ? -10.997 -6.430 23.017 1.00 74.19 98 PRO A CA 1
ATOM 779 C C . PRO A 1 98 ? -11.191 -5.015 23.566 1.00 74.19 98 PRO A C 1
ATOM 781 O O . PRO A 1 98 ? -10.382 -4.525 24.355 1.00 74.19 98 PRO A O 1
ATOM 784 N N . SER A 1 99 ? -12.223 -4.318 23.088 1.00 64.25 99 SER A N 1
ATOM 785 C CA . SER A 1 99 ? -12.458 -2.940 23.505 1.00 64.25 99 SER A CA 1
ATOM 786 C C . SER A 1 99 ? -13.020 -2.917 24.923 1.00 64.25 99 SER A C 1
ATOM 788 O O . SER A 1 99 ? -14.062 -3.516 25.184 1.00 64.25 99 SER A O 1
ATOM 790 N N . GLY A 1 100 ? -12.388 -2.161 25.822 1.00 58.94 100 GLY A N 1
ATOM 791 C CA . GLY A 1 100 ? -13.116 -1.583 26.952 1.00 58.94 100 GLY A CA 1
ATOM 792 C C . GLY A 1 100 ? -14.175 -0.588 26.451 1.00 58.94 100 GLY A C 1
ATOM 793 O O . GLY A 1 100 ? -14.219 -0.260 25.264 1.00 58.94 100 GLY A O 1
ATOM 794 N N . ALA A 1 101 ? -15.024 -0.074 27.342 1.00 53.62 101 ALA A N 1
ATOM 795 C CA . ALA A 1 101 ? -15.960 0.997 27.006 1.00 53.62 101 ALA A CA 1
ATOM 796 C C . ALA A 1 101 ? -15.188 2.280 26.612 1.00 53.62 101 ALA A C 1
ATOM 798 O O . ALA A 1 101 ? -14.850 3.095 27.460 1.00 53.62 101 ALA A O 1
ATOM 799 N N . GLY A 1 102 ? -14.855 2.450 25.329 1.00 63.03 102 GLY A N 1
ATOM 800 C CA . GLY A 1 102 ? -14.150 3.633 24.821 1.00 63.03 102 GLY A CA 1
ATOM 801 C C . GLY A 1 102 ? -14.075 3.685 23.292 1.00 63.03 102 GLY A C 1
ATOM 802 O O . GLY A 1 102 ? -13.952 2.652 22.634 1.00 63.03 102 GLY A O 1
ATOM 803 N N . THR A 1 103 ? -14.218 4.886 22.721 1.00 71.75 103 THR A N 1
ATOM 804 C CA . THR A 1 103 ? -14.076 5.093 21.275 1.00 71.75 103 THR A CA 1
ATOM 805 C C . THR A 1 103 ? -12.622 4.849 20.912 1.00 71.75 103 THR A C 1
ATOM 807 O O . THR A 1 103 ? -11.742 5.491 21.483 1.00 71.75 103 THR A O 1
ATOM 810 N N . ARG A 1 104 ? -12.367 3.941 19.968 1.00 78.31 104 ARG A N 1
ATOM 811 C CA . ARG A 1 104 ? -11.002 3.638 19.528 1.00 78.31 104 ARG A CA 1
ATOM 812 C C . ARG A 1 104 ? -10.568 4.612 18.449 1.00 78.31 104 ARG A C 1
ATOM 814 O O . ARG A 1 104 ? -11.384 5.036 17.624 1.00 78.31 104 ARG A O 1
ATOM 821 N N . VAL A 1 105 ? -9.285 4.927 18.426 1.00 83.69 105 VAL A N 1
ATOM 822 C CA . VAL A 1 105 ? -8.697 5.858 17.470 1.00 83.69 105 VAL A CA 1
ATOM 823 C C . VAL A 1 105 ? -7.623 5.138 16.666 1.00 83.69 105 VAL A C 1
ATOM 825 O O . VAL A 1 105 ? -6.608 4.729 17.218 1.00 83.69 105 VAL A O 1
ATOM 828 N N . LEU A 1 106 ? -7.857 4.987 15.361 1.00 85.31 106 LEU A N 1
ATOM 829 C CA . LEU A 1 106 ? -6.861 4.491 14.417 1.00 85.31 106 LEU A CA 1
ATOM 830 C C . LEU A 1 106 ? -6.175 5.670 13.738 1.00 85.31 106 LEU A C 1
ATOM 832 O O . LEU A 1 106 ? -6.859 6.504 13.139 1.00 85.31 106 LEU A O 1
ATOM 836 N N . GLU A 1 107 ? -4.851 5.703 13.799 1.00 85.38 107 GLU A N 1
ATOM 837 C CA . GLU A 1 107 ? -4.018 6.670 13.094 1.00 85.38 107 GLU A CA 1
ATOM 838 C C . GLU A 1 107 ? -3.037 5.945 12.180 1.00 85.38 107 GLU A C 1
ATOM 840 O O . GLU A 1 107 ? -2.441 4.939 12.562 1.00 85.38 107 GLU A O 1
ATOM 845 N N . LEU A 1 108 ? -2.890 6.459 10.965 1.00 83.69 108 LEU A N 1
ATOM 846 C CA . LEU A 1 108 ? -1.839 6.062 10.036 1.00 83.69 108 LEU A CA 1
ATOM 847 C C . LEU A 1 108 ? -0.968 7.289 9.793 1.00 83.69 108 LEU A C 1
ATOM 849 O O . LEU A 1 108 ? -1.513 8.352 9.505 1.00 83.69 108 LEU A O 1
ATOM 853 N N . GLU A 1 109 ? 0.344 7.142 9.912 1.00 78.62 109 GLU A N 1
ATOM 854 C CA . GLU A 1 109 ? 1.337 8.191 9.687 1.00 78.62 109 GLU A CA 1
ATOM 855 C C . GLU A 1 109 ? 2.390 7.677 8.702 1.00 78.62 109 GLU A C 1
ATOM 857 O O . GLU A 1 109 ? 2.984 6.630 8.938 1.00 78.62 109 GLU A O 1
ATOM 862 N N . ASP A 1 110 ? 2.637 8.419 7.623 1.00 75.00 110 ASP A N 1
ATOM 863 C CA . ASP A 1 110 ? 3.836 8.237 6.793 1.00 75.00 110 ASP A CA 1
ATOM 864 C C . ASP A 1 110 ? 4.923 9.195 7.295 1.00 75.00 110 ASP A C 1
ATOM 866 O O . ASP A 1 110 ? 4.759 10.419 7.214 1.00 75.00 110 ASP A O 1
ATOM 870 N N . ARG A 1 111 ? 5.994 8.648 7.884 1.00 69.56 111 ARG A N 1
ATOM 871 C CA . ARG A 1 111 ? 7.004 9.437 8.610 1.00 69.56 111 ARG A CA 1
ATOM 872 C C . ARG A 1 111 ? 8.109 10.008 7.749 1.00 69.56 111 ARG A C 1
ATOM 874 O O . ARG A 1 111 ? 8.700 11.022 8.115 1.00 69.56 111 ARG A O 1
ATOM 881 N N . GLU A 1 112 ? 8.426 9.334 6.663 1.00 64.94 112 GLU A N 1
ATOM 882 C CA . GLU A 1 112 ? 9.664 9.592 5.937 1.00 64.94 112 GLU A CA 1
ATOM 883 C C . GLU A 1 112 ? 9.372 10.141 4.550 1.00 64.94 112 GLU A C 1
ATOM 885 O O . GLU A 1 112 ? 10.227 10.825 3.985 1.00 64.94 112 GLU A O 1
ATOM 890 N N . ALA A 1 113 ? 8.157 9.912 4.026 1.00 63.84 113 ALA A N 1
ATOM 891 C CA . ALA A 1 113 ? 7.712 10.432 2.744 1.00 63.84 113 ALA A CA 1
ATOM 892 C C . ALA A 1 113 ? 8.764 10.232 1.649 1.00 63.84 113 ALA A C 1
ATOM 894 O O . ALA A 1 113 ? 8.909 11.087 0.767 1.00 63.84 113 ALA A O 1
ATOM 895 N N . ARG A 1 114 ? 9.550 9.140 1.731 1.00 62.31 114 ARG A N 1
ATOM 896 C CA . ARG A 1 114 ? 10.829 9.014 1.005 1.00 62.31 114 ARG A CA 1
ATOM 897 C C . ARG A 1 114 ? 10.636 9.205 -0.490 1.00 62.31 114 ARG A C 1
ATOM 899 O O . ARG A 1 114 ? 11.539 9.640 -1.195 1.00 62.31 114 ARG A O 1
ATOM 906 N N . TRP A 1 115 ? 9.440 8.891 -0.972 1.00 56.69 115 TRP A N 1
ATOM 907 C CA . TRP A 1 115 ? 9.089 8.927 -2.378 1.00 56.69 115 TRP A CA 1
ATOM 908 C C . TRP A 1 115 ? 8.441 10.232 -2.831 1.00 56.69 115 TRP A C 1
ATOM 910 O O . TRP A 1 115 ? 8.327 10.446 -4.038 1.00 56.69 115 TRP A O 1
ATOM 920 N N . ASN A 1 116 ? 7.978 11.088 -1.909 1.00 64.69 116 ASN A N 1
ATOM 921 C CA . ASN A 1 116 ? 7.087 12.218 -2.207 1.00 64.69 116 ASN A CA 1
ATOM 922 C C . ASN A 1 116 ? 5.995 11.839 -3.234 1.00 64.69 116 ASN A C 1
ATOM 924 O O . ASN A 1 116 ? 5.637 12.643 -4.095 1.00 64.69 116 ASN A O 1
ATOM 928 N N . SER A 1 117 ? 5.553 10.577 -3.210 1.00 65.12 117 SER A N 1
ATOM 929 C CA . SER A 1 117 ? 4.713 9.983 -4.246 1.00 65.12 117 SER A CA 1
ATOM 930 C C . SER A 1 117 ? 3.291 9.876 -3.737 1.00 65.12 117 SER A C 1
ATOM 932 O O . SER A 1 117 ? 3.092 9.462 -2.593 1.00 65.12 117 SER A O 1
ATOM 934 N N . PRO A 1 118 ? 2.294 10.236 -4.556 1.00 72.25 118 PRO A N 1
ATOM 935 C CA . PRO A 1 118 ? 0.917 10.146 -4.136 1.00 72.25 118 PRO A CA 1
ATOM 936 C C . PRO A 1 118 ? 0.558 8.693 -3.827 1.00 72.25 118 PRO A C 1
ATOM 938 O O . PRO A 1 118 ? 0.814 7.785 -4.618 1.00 72.25 118 PRO A O 1
ATOM 941 N N . PHE A 1 119 ? -0.071 8.476 -2.679 1.00 74.25 119 PHE A N 1
ATOM 942 C CA . PHE A 1 119 ? -0.679 7.192 -2.361 1.00 74.25 119 PHE A CA 1
ATOM 943 C C . PHE A 1 119 ? -2.102 7.389 -1.862 1.00 74.25 119 PHE A C 1
ATOM 945 O O . PHE A 1 119 ? -2.484 8.454 -1.366 1.00 74.25 119 PHE A O 1
ATOM 952 N N . ARG A 1 120 ? -2.902 6.339 -2.017 1.00 80.88 120 ARG A N 1
ATOM 953 C CA . ARG A 1 120 ? -4.273 6.277 -1.530 1.00 80.88 120 ARG A CA 1
ATOM 954 C C . ARG A 1 120 ? -4.383 5.130 -0.547 1.00 80.88 120 ARG A C 1
ATOM 956 O O . ARG A 1 120 ? -4.068 3.990 -0.869 1.00 80.88 120 ARG A O 1
ATOM 963 N N . CYS A 1 121 ? -4.893 5.422 0.638 1.00 79.75 121 CYS A N 1
ATOM 964 C CA . CYS A 1 121 ? -5.245 4.406 1.613 1.00 79.75 121 CYS A CA 1
ATOM 965 C C . CYS A 1 121 ? -6.759 4.198 1.608 1.00 79.75 121 CYS A C 1
ATOM 967 O O . CYS A 1 121 ? -7.535 5.132 1.818 1.00 79.75 121 CYS A O 1
ATOM 969 N N . ARG A 1 122 ? -7.183 2.959 1.372 1.00 83.81 122 ARG A N 1
ATOM 970 C CA . ARG A 1 122 ? -8.548 2.488 1.572 1.00 83.81 122 ARG A CA 1
ATOM 971 C C . ARG A 1 122 ? -8.601 1.709 2.881 1.00 83.81 122 ARG A C 1
ATOM 973 O O . ARG A 1 122 ? -8.041 0.624 2.989 1.00 83.81 122 ARG A O 1
ATOM 980 N N . VAL A 1 123 ? -9.334 2.219 3.858 1.00 80.31 123 VAL A N 1
ATOM 981 C CA . VAL A 1 123 ? -9.506 1.572 5.162 1.00 80.31 123 VAL A CA 1
ATOM 982 C C . VAL A 1 123 ? -10.852 0.868 5.219 1.00 80.31 123 VAL A C 1
ATOM 984 O O . VAL A 1 123 ? -11.882 1.478 4.930 1.00 80.31 123 VAL A O 1
ATOM 987 N N . VAL A 1 124 ? -10.845 -0.405 5.616 1.00 76.62 124 VAL A N 1
ATOM 988 C CA . VAL A 1 124 ? -12.044 -1.211 5.864 1.00 76.62 124 VAL A CA 1
ATOM 989 C C . VAL A 1 124 ? -11.954 -1.799 7.273 1.00 76.62 124 VAL A C 1
ATOM 991 O O . VAL A 1 124 ? -10.965 -2.425 7.648 1.00 76.62 124 VAL A O 1
ATOM 994 N N . ILE A 1 125 ? -12.988 -1.584 8.084 1.00 73.62 125 ILE A N 1
ATOM 995 C CA . ILE A 1 125 ? -13.020 -2.048 9.477 1.00 73.62 125 ILE A CA 1
ATOM 996 C C . ILE A 1 125 ? -13.952 -3.259 9.566 1.00 73.62 125 ILE A C 1
ATOM 998 O O . ILE A 1 125 ? -15.145 -3.149 9.283 1.00 73.62 125 ILE A O 1
ATOM 1002 N N . GLY A 1 126 ? -13.418 -4.412 9.972 1.00 66.69 126 GLY A N 1
ATOM 1003 C CA . GLY A 1 126 ? -14.141 -5.682 9.960 1.00 66.69 126 GLY A CA 1
ATOM 1004 C C . GLY A 1 126 ? -14.412 -6.239 8.554 1.00 66.69 126 GLY A C 1
ATOM 1005 O O . GLY A 1 126 ? -13.961 -5.706 7.544 1.00 66.69 126 GLY A O 1
ATOM 1006 N N . SER A 1 127 ? -15.166 -7.339 8.486 1.00 56.19 127 SER A N 1
ATOM 1007 C CA . SER A 1 127 ? -15.422 -8.092 7.247 1.00 56.19 127 SER A CA 1
ATOM 1008 C C . SER A 1 127 ? -16.474 -7.473 6.314 1.00 56.19 127 SER A C 1
ATOM 1010 O O . SER A 1 127 ? -16.529 -7.841 5.145 1.00 56.19 127 SER A O 1
ATOM 1012 N N . ALA A 1 128 ? -17.291 -6.533 6.803 1.00 56.00 128 ALA A N 1
ATOM 1013 C CA . ALA A 1 128 ? -18.393 -5.911 6.054 1.00 56.00 128 ALA A CA 1
ATOM 1014 C C . ALA A 1 128 ? -18.474 -4.378 6.232 1.00 56.00 128 ALA A C 1
ATOM 1016 O O . ALA A 1 128 ? -19.521 -3.779 5.998 1.00 56.00 128 ALA A O 1
ATOM 1017 N N . GLY A 1 129 ? -17.399 -3.743 6.712 1.00 63.28 129 GLY A N 1
ATOM 1018 C CA . GLY A 1 129 ? -17.397 -2.316 7.034 1.00 63.28 129 GLY A CA 1
ATOM 1019 C C . GLY A 1 129 ? -17.464 -1.393 5.816 1.00 63.28 129 GLY A C 1
ATOM 1020 O O . GLY A 1 129 ? -17.034 -1.742 4.716 1.00 63.28 129 GLY A O 1
ATOM 1021 N N . GLU A 1 130 ? -17.956 -0.174 6.042 1.00 70.12 130 GLU A N 1
ATOM 1022 C CA . GLU A 1 130 ? -17.888 0.922 5.076 1.00 70.12 130 GLU A CA 1
ATOM 1023 C C . GLU A 1 130 ? -16.423 1.271 4.777 1.00 70.12 130 GLU A C 1
ATOM 1025 O O . GLU A 1 130 ? -15.610 1.452 5.690 1.00 70.12 130 GLU A O 1
ATOM 1030 N N . ALA A 1 131 ? -16.080 1.354 3.491 1.00 79.19 131 ALA A N 1
ATOM 1031 C CA . ALA A 1 131 ? -14.739 1.722 3.069 1.00 79.19 131 ALA A CA 1
ATOM 1032 C C . ALA A 1 131 ? -14.548 3.239 3.155 1.00 79.19 131 ALA A C 1
ATOM 1034 O O . ALA A 1 131 ? -15.337 4.001 2.601 1.00 79.19 131 ALA A O 1
ATOM 1035 N N . ARG A 1 132 ? -13.459 3.669 3.792 1.00 83.44 132 ARG A N 1
ATOM 1036 C CA . ARG A 1 132 ? -13.033 5.074 3.817 1.00 83.44 132 ARG A CA 1
ATOM 1037 C C . ARG A 1 132 ? -11.775 5.248 2.985 1.00 83.44 132 ARG A C 1
ATOM 1039 O O . ARG A 1 132 ? -10.895 4.393 3.033 1.00 83.44 132 ARG A O 1
ATOM 1046 N N . PHE A 1 133 ? -11.690 6.345 2.244 1.00 84.56 133 PHE A N 1
ATOM 1047 C CA . PHE A 1 133 ? -10.562 6.646 1.366 1.00 84.56 133 PHE A CA 1
ATOM 1048 C C . PHE A 1 133 ? -9.831 7.890 1.854 1.00 84.56 133 PHE A C 1
ATOM 1050 O O . PHE A 1 133 ? -10.462 8.881 2.218 1.00 84.56 133 PHE A O 1
ATOM 1057 N N . PHE A 1 134 ? -8.505 7.819 1.848 1.00 83.56 134 PHE A N 1
ATOM 1058 C CA . PHE A 1 134 ? -7.615 8.905 2.229 1.00 83.56 134 PHE A CA 1
ATOM 1059 C C . PHE A 1 134 ? -6.542 9.050 1.159 1.00 83.56 134 PHE A C 1
ATOM 1061 O O . PHE A 1 134 ? -5.822 8.093 0.872 1.00 83.56 134 PHE A O 1
ATOM 1068 N N . ASP A 1 135 ? -6.460 10.234 0.564 1.00 82.69 135 ASP A N 1
ATOM 1069 C CA . ASP A 1 135 ? -5.472 10.572 -0.454 1.00 82.69 135 ASP A CA 1
ATOM 1070 C C . ASP A 1 135 ? -4.318 11.358 0.170 1.00 82.69 135 ASP A C 1
ATOM 1072 O O . ASP A 1 135 ? -4.527 12.304 0.932 1.00 82.69 135 ASP A O 1
ATOM 1076 N N . PHE A 1 136 ? -3.096 10.990 -0.197 1.00 77.38 136 PHE A N 1
ATOM 1077 C CA . PHE A 1 136 ? -1.866 11.589 0.304 1.00 77.38 136 PHE A CA 1
ATOM 1078 C C . PHE A 1 136 ? -1.050 12.125 -0.873 1.00 77.38 136 PHE A C 1
ATOM 1080 O O . PHE A 1 136 ? -0.084 11.492 -1.291 1.00 77.38 136 PHE A O 1
ATOM 1087 N N . PRO A 1 137 ? -1.415 13.286 -1.447 1.00 72.94 137 PRO A N 1
ATOM 1088 C CA . PRO A 1 137 ? -0.871 13.750 -2.726 1.00 72.94 137 PRO A CA 1
ATOM 1089 C C . PRO A 1 137 ? 0.629 14.075 -2.694 1.00 72.94 137 PRO A C 1
ATOM 1091 O O . PRO A 1 137 ? 1.273 14.077 -3.736 1.00 72.94 137 PRO A O 1
ATOM 1094 N N . ALA A 1 138 ? 1.190 14.342 -1.513 1.00 70.81 138 ALA A N 1
ATOM 1095 C CA . ALA A 1 138 ? 2.613 14.623 -1.321 1.00 70.81 138 ALA A CA 1
ATOM 1096 C C . ALA A 1 138 ? 3.398 13.416 -0.775 1.00 70.81 138 ALA A C 1
ATOM 1098 O O . ALA A 1 138 ? 4.517 13.591 -0.302 1.00 70.81 138 ALA A O 1
ATOM 1099 N N . GLY A 1 139 ? 2.798 12.219 -0.762 1.00 67.06 139 GLY A N 1
ATOM 1100 C CA . GLY A 1 139 ? 3.398 11.032 -0.149 1.00 67.06 139 GLY A CA 1
ATOM 1101 C C . GLY A 1 139 ? 3.665 11.182 1.341 1.00 67.06 139 GLY A C 1
ATOM 1102 O O . GLY A 1 139 ? 4.595 10.589 1.856 1.00 67.06 139 GLY A O 1
ATOM 1103 N N . ARG A 1 140 ? 2.901 12.043 2.018 1.00 70.88 140 ARG A N 1
ATOM 1104 C CA . ARG A 1 140 ? 2.986 12.268 3.458 1.00 70.88 140 ARG A CA 1
ATOM 1105 C C . ARG A 1 140 ? 1.638 12.664 4.010 1.00 70.88 140 ARG A C 1
ATOM 1107 O O . ARG A 1 140 ? 0.868 13.355 3.336 1.00 70.88 140 ARG A O 1
ATOM 1114 N N . GLY A 1 141 ? 1.401 12.306 5.261 1.00 72.81 141 GLY A N 1
ATOM 1115 C CA . GLY A 1 141 ? 0.267 12.794 6.023 1.00 72.81 141 GLY A CA 1
ATOM 1116 C C . GLY A 1 141 ? -0.157 11.816 7.097 1.00 72.81 141 GLY A C 1
ATOM 1117 O O . GLY A 1 141 ? 0.454 10.766 7.299 1.00 72.81 141 GLY A O 1
ATOM 1118 N N . SER A 1 142 ? -1.259 12.163 7.745 1.00 79.00 142 SER A N 1
ATOM 1119 C CA . SER A 1 142 ? -1.937 11.262 8.652 1.00 79.00 142 SER A CA 1
ATOM 1120 C C . SER A 1 142 ? -3.444 11.388 8.533 1.00 79.00 142 SER A C 1
ATOM 1122 O O . SER A 1 142 ? -3.979 12.435 8.163 1.00 79.00 142 SER A O 1
ATOM 1124 N N . PHE A 1 143 ? -4.144 10.305 8.851 1.00 81.50 143 PHE A N 1
ATOM 1125 C CA . PHE A 1 143 ? -5.578 10.357 9.095 1.00 81.50 143 PHE A CA 1
ATOM 1126 C C . PHE A 1 143 ? -5.900 9.743 10.441 1.00 81.50 143 PHE A C 1
ATOM 1128 O O . PHE A 1 143 ? -5.160 8.910 10.960 1.00 81.50 143 PHE A O 1
ATOM 1135 N N . ARG A 1 144 ? -7.059 10.130 10.969 1.00 82.00 144 ARG A N 1
ATOM 1136 C CA . ARG A 1 144 ? -7.610 9.590 12.201 1.00 82.00 144 ARG A CA 1
ATOM 1137 C C . ARG A 1 144 ? -9.021 9.079 11.959 1.00 82.00 144 ARG A C 1
ATOM 1139 O O . ARG A 1 144 ? -9.878 9.821 11.479 1.00 82.00 144 ARG A O 1
ATOM 1146 N N . ILE A 1 145 ? -9.286 7.833 12.334 1.00 81.06 145 ILE A N 1
ATOM 1147 C CA . ILE A 1 145 ? -10.617 7.229 12.247 1.00 81.06 145 ILE A CA 1
ATOM 1148 C C . ILE A 1 145 ? -11.072 6.824 13.642 1.00 81.06 145 ILE A C 1
ATOM 1150 O O . ILE A 1 145 ? -10.371 6.109 14.352 1.00 81.06 145 ILE A O 1
ATOM 1154 N N . ARG A 1 146 ? -12.279 7.260 14.018 1.00 80.56 146 ARG A N 1
ATOM 1155 C CA . ARG A 1 146 ? -12.980 6.717 15.184 1.00 80.56 146 ARG A CA 1
ATOM 1156 C C . ARG A 1 146 ? -13.597 5.380 14.803 1.00 80.56 146 ARG A C 1
ATOM 1158 O O . ARG A 1 146 ? -14.421 5.341 13.885 1.00 80.56 146 ARG A O 1
ATOM 1165 N N . LEU A 1 147 ? -13.201 4.314 15.488 1.00 75.38 147 LEU A N 1
ATOM 1166 C CA . LEU A 1 147 ? -13.811 3.003 15.298 1.00 75.38 147 LEU A CA 1
ATOM 1167 C C . LEU A 1 147 ? -15.081 2.922 16.164 1.00 75.38 147 LEU A C 1
ATOM 1169 O O . LEU A 1 147 ? -15.039 3.333 17.329 1.00 75.38 147 LEU A O 1
ATOM 1173 N N . PRO A 1 148 ? -16.204 2.425 15.616 1.00 63.75 148 PRO A N 1
ATOM 1174 C CA . PRO A 1 148 ? -17.402 2.160 16.400 1.00 63.75 148 PRO A CA 1
ATOM 1175 C C . PRO A 1 148 ? -17.101 1.209 17.561 1.00 63.75 148 PRO A C 1
ATOM 1177 O O . PRO A 1 148 ? -16.268 0.311 17.438 1.00 63.75 148 PRO A O 1
ATOM 1180 N N . HIS A 1 149 ? -17.814 1.385 18.669 1.00 59.78 149 HIS A N 1
ATOM 1181 C CA . HIS A 1 149 ? -17.845 0.379 19.724 1.00 59.78 149 HIS A CA 1
ATOM 1182 C C . HIS A 1 149 ? -18.583 -0.861 19.208 1.00 59.78 149 HIS A C 1
ATOM 1184 O O . HIS A 1 149 ? -19.633 -0.725 18.572 1.00 59.78 149 HIS A O 1
ATOM 1190 N N . GLY A 1 150 ? -18.003 -2.039 19.441 1.00 51.81 150 GLY A N 1
ATOM 1191 C CA . GLY A 1 150 ? -18.705 -3.315 19.304 1.00 51.81 150 GLY A CA 1
ATOM 1192 C C . GLY A 1 150 ? -19.681 -3.531 20.447 1.00 51.81 150 GLY A C 1
ATOM 1193 O O . GLY A 1 150 ? -19.382 -3.046 21.561 1.00 51.81 150 GLY A O 1
#

Radius of gyration: 17.17 Å; chains: 1; bounding box: 42×27×49 Å

Secondary structure (DSSP, 8-state):
---SEEEEEEEEEE-SSSSHHHHHHHH-TT-SSS--HHHHHHHHHHHHHHHHHSEEEEETTEEE--EEEEEEEESTTSPTTTTPSEEEEEEEEEEPPPPPSS-EEEEEEESS-TT---EEEEEEESSSPPPEEEEETTS-EEEEEEEPP-

Foldseek 3Di:
DFAQKKKKKKKFWAADDPCQCVLCVPQVPVSPQAGDPVSVVVVVVVVVCLVQVQKFKAKQNHTDDFDKDWPDWALNGDGPPSSPGIMTIMMTMDGHDQDDPDWMKIKIWRHCLVRLTKMKMWIATGDDGDIDIDIDNRSGDMDIDTDDHD